Protein AF-A0A1M4VCB0-F1 (afdb_monomer)

Radius of gyration: 21.53 Å; Cα contacts (8 Å, |Δi|>4): 19; chains: 1; bounding box: 53×28×58 Å

Foldseek 3Di:
DDDPPPPPPVPVVVVVVVLVVVLVVLVVVLVVLVVCVVPPDPDDDDPPSCVVNVVSVVVSVVSVVVVVVVVVVVVVCVVVVHPDPVVCVVCVVVDDPVVNVVVVVVVVVVVVVVVVVVVVVVD

Solvent-accessible surface area (backbone atoms only — not comparable to full-atom values): 7350 Å² total; per-residue (Å²): 142,79,86,79,79,80,84,75,69,68,64,66,55,48,55,54,48,52,53,52,47,52,50,50,51,53,59,55,44,48,63,52,52,51,52,50,58,67,70,70,52,99,76,76,77,93,67,68,73,60,55,64,52,53,53,53,51,51,52,52,50,49,52,49,52,52,51,49,52,51,50,50,50,53,53,54,40,54,73,72,68,52,74,59,66,70,59,46,64,75,44,46,87,77,48,56,71,69,60,49,50,52,50,53,49,52,53,48,53,53,52,52,50,50,53,50,52,55,51,60,75,74,107

pLDDT: mean 71.66, std 11.29, range [37.41, 88.81]

Structure (mmCIF, N/CA/C/O backbone):
data_AF-A0A1M4VCB0-F1
#
_entry.id   AF-A0A1M4VCB0-F1
#
loop_
_atom_site.group_PDB
_atom_site.id
_atom_site.type_symbol
_atom_site.label_atom_id
_atom_site.label_alt_id
_atom_site.label_comp_id
_atom_site.label_asym_id
_atom_site.label_entity_id
_atom_site.label_seq_id
_atom_site.pdbx_PDB_ins_code
_atom_site.Cartn_x
_atom_site.Cartn_y
_atom_site.Cartn_z
_atom_site.occupancy
_atom_site.B_iso_or_equiv
_atom_site.auth_seq_id
_atom_site.auth_comp_id
_atom_site.auth_asym_id
_atom_site.auth_atom_id
_atom_site.pdbx_PDB_model_num
ATOM 1 N N . MET A 1 1 ? -37.864 -12.296 20.650 1.00 45.28 1 MET A N 1
ATOM 2 C CA . MET A 1 1 ? -36.505 -12.860 20.496 1.00 45.28 1 MET A CA 1
ATOM 3 C C . MET A 1 1 ? -36.453 -13.685 19.217 1.00 45.28 1 MET A C 1
ATOM 5 O O . MET A 1 1 ? -37.033 -14.759 19.178 1.00 45.28 1 MET A O 1
ATOM 9 N N . LYS A 1 2 ? -35.822 -13.176 18.154 1.00 37.41 2 LYS A N 1
ATOM 10 C CA . LYS A 1 2 ? -35.467 -13.975 16.973 1.00 37.41 2 LYS A CA 1
ATOM 11 C C . LYS A 1 2 ? -34.132 -13.443 16.460 1.00 37.41 2 LYS A C 1
ATOM 13 O O . LYS A 1 2 ? -34.079 -12.364 15.882 1.00 37.41 2 LYS A O 1
ATOM 18 N N . ASN A 1 3 ? -33.060 -14.159 16.796 1.00 42.34 3 ASN A N 1
ATOM 19 C CA . ASN A 1 3 ? -31.699 -13.858 16.368 1.00 42.34 3 ASN A CA 1
ATOM 20 C C . ASN A 1 3 ? -31.628 -13.952 14.845 1.00 42.34 3 ASN A C 1
ATOM 22 O O . ASN A 1 3 ? -31.749 -15.036 14.276 1.00 42.34 3 ASN A O 1
ATOM 26 N N . ILE A 1 4 ? -31.433 -12.811 14.191 1.00 48.50 4 ILE A N 1
ATOM 27 C CA . ILE A 1 4 ? -31.054 -12.761 12.785 1.00 48.50 4 ILE A CA 1
ATOM 28 C C . ILE A 1 4 ? -29.557 -13.065 12.767 1.00 48.50 4 ILE A C 1
ATOM 30 O O . ILE A 1 4 ? -28.727 -12.198 13.028 1.00 48.50 4 ILE A O 1
ATOM 34 N N . GLY A 1 5 ? -29.225 -14.339 12.554 1.00 46.94 5 GLY A N 1
ATOM 35 C CA . GLY A 1 5 ? -27.858 -14.802 12.364 1.00 46.94 5 GLY A CA 1
ATOM 36 C C . GLY A 1 5 ? -27.270 -14.175 11.105 1.00 46.94 5 GLY A C 1
ATOM 37 O O . GLY A 1 5 ? -27.408 -14.712 10.009 1.00 46.94 5 GLY A O 1
ATOM 38 N N . MET A 1 6 ? -26.626 -13.021 11.265 1.00 40.91 6 MET A N 1
ATOM 39 C CA . MET A 1 6 ? -25.827 -12.371 10.231 1.00 40.91 6 MET A CA 1
ATOM 40 C C . MET A 1 6 ? -24.567 -13.204 9.984 1.00 40.91 6 MET A C 1
ATOM 42 O O . MET A 1 6 ? -23.501 -12.958 10.542 1.00 40.91 6 MET A O 1
ATOM 46 N N . LYS A 1 7 ? -24.695 -14.220 9.130 1.00 47.31 7 LYS A N 1
ATOM 47 C CA . LYS A 1 7 ? -23.568 -14.958 8.564 1.00 47.31 7 LYS A CA 1
ATOM 48 C C . LYS A 1 7 ? -22.914 -14.074 7.489 1.00 47.31 7 LYS A C 1
ATOM 50 O O . LYS A 1 7 ? -23.220 -14.205 6.309 1.00 47.31 7 LYS A O 1
ATOM 55 N N . LYS A 1 8 ? -22.047 -13.137 7.885 1.00 49.72 8 LYS A N 1
ATOM 56 C CA . LYS A 1 8 ? -21.223 -12.341 6.954 1.00 49.72 8 LYS A CA 1
ATOM 57 C C . LYS A 1 8 ? -19.724 -12.467 7.264 1.00 49.72 8 LYS A C 1
ATOM 59 O O . LYS A 1 8 ? -19.154 -11.576 7.872 1.00 49.72 8 LYS A O 1
ATOM 64 N N . PRO A 1 9 ? -19.081 -13.562 6.824 1.00 50.34 9 PRO A N 1
ATOM 65 C CA . PRO A 1 9 ? -17.643 -13.550 6.539 1.00 50.34 9 PRO A CA 1
ATOM 66 C C . PRO A 1 9 ? -17.323 -13.751 5.043 1.00 50.34 9 PRO A C 1
ATOM 68 O O . PRO A 1 9 ? -16.161 -13.743 4.649 1.00 50.34 9 PRO A O 1
ATOM 71 N N . HIS A 1 10 ? -18.339 -13.941 4.190 1.00 49.75 10 HIS A N 1
ATOM 72 C CA . HIS A 1 10 ? -18.133 -14.346 2.793 1.00 49.75 10 HIS A CA 1
ATOM 73 C C . HIS A 1 10 ? -17.791 -13.194 1.834 1.00 49.75 10 HIS A C 1
ATOM 75 O O . HIS A 1 10 ? -17.308 -13.439 0.735 1.00 49.75 10 HIS A O 1
ATOM 81 N N . ILE A 1 11 ? -18.066 -11.948 2.235 1.00 53.34 11 ILE A N 1
ATOM 82 C CA . ILE A 1 11 ? -17.895 -10.771 1.373 1.00 53.34 11 ILE A CA 1
ATOM 83 C C . ILE A 1 11 ? -16.442 -10.273 1.444 1.00 53.34 11 ILE A C 1
ATOM 85 O O . ILE A 1 11 ? -15.814 -10.058 0.415 1.00 53.34 11 ILE A O 1
ATOM 89 N N . MET A 1 12 ? -15.868 -10.203 2.651 1.00 52.81 12 MET A N 1
ATOM 90 C CA . MET A 1 12 ? -14.467 -9.815 2.866 1.00 52.81 12 MET A CA 1
ATOM 91 C C . MET A 1 12 ? -13.485 -10.766 2.157 1.00 52.81 12 MET A C 1
ATOM 93 O O . MET A 1 12 ? -12.525 -10.329 1.532 1.00 52.81 12 MET A O 1
ATOM 97 N N . THR A 1 13 ? -13.756 -12.074 2.195 1.00 59.19 13 THR A N 1
ATOM 98 C CA . THR A 1 13 ? -12.917 -13.096 1.546 1.00 59.19 13 THR A CA 1
ATOM 99 C C . THR A 1 13 ? -12.951 -13.020 0.020 1.00 59.19 13 THR A C 1
ATOM 101 O O . THR A 1 13 ? -11.936 -13.301 -0.611 1.00 59.19 13 THR A O 1
ATOM 104 N N . ALA A 1 14 ? -14.072 -12.600 -0.574 1.00 65.00 14 ALA A N 1
ATOM 105 C CA . ALA A 1 14 ? -14.181 -12.403 -2.018 1.00 65.00 14 ALA A CA 1
ATOM 106 C C . ALA A 1 14 ? -13.329 -11.216 -2.497 1.00 65.00 14 ALA A C 1
ATOM 108 O O . ALA A 1 14 ? -12.569 -11.367 -3.447 1.00 65.00 14 ALA A O 1
ATOM 109 N N . TYR A 1 15 ? -13.364 -10.080 -1.791 1.00 67.38 15 TYR A N 1
ATOM 110 C CA . TYR A 1 15 ? -12.542 -8.915 -2.140 1.00 67.38 15 TYR A CA 1
ATOM 111 C C . TYR A 1 15 ? -11.041 -9.184 -2.005 1.00 67.38 15 TYR A C 1
ATOM 113 O O . TYR A 1 15 ? -10.261 -8.784 -2.863 1.00 67.38 15 TYR A O 1
ATOM 121 N N . VAL A 1 16 ? -10.621 -9.908 -0.964 1.00 69.94 16 VAL A N 1
ATOM 122 C CA . VAL A 1 16 ? -9.214 -10.318 -0.811 1.00 69.94 16 VAL A CA 1
ATOM 123 C C . VAL A 1 16 ? -8.781 -11.238 -1.959 1.00 69.94 16 VAL A C 1
ATOM 125 O O . VAL A 1 16 ? -7.661 -11.114 -2.455 1.00 69.94 16 VAL A O 1
ATOM 128 N N . LEU A 1 17 ? -9.671 -12.121 -2.422 1.00 74.88 17 LEU A N 1
ATOM 129 C CA . LEU A 1 17 ? -9.444 -12.966 -3.597 1.00 74.88 17 LEU A CA 1
ATOM 130 C C . LEU A 1 17 ? -9.321 -12.148 -4.885 1.00 74.88 17 LEU A C 1
ATOM 132 O O . LEU A 1 17 ? -8.406 -12.397 -5.666 1.00 74.88 17 LEU A O 1
ATOM 136 N N . GLU A 1 18 ? -10.199 -11.168 -5.096 1.00 78.69 18 GLU A N 1
ATOM 137 C CA . GLU A 1 18 ? -10.144 -10.271 -6.254 1.00 78.69 18 GLU A CA 1
ATOM 138 C C . GLU A 1 18 ? -8.850 -9.453 -6.267 1.00 78.69 18 GLU A C 1
ATOM 140 O O . GLU A 1 18 ? -8.177 -9.395 -7.294 1.00 78.69 18 GLU A O 1
ATOM 145 N N . ILE A 1 19 ? -8.447 -8.893 -5.122 1.00 77.12 19 ILE A N 1
ATOM 146 C CA . ILE A 1 19 ? -7.188 -8.145 -4.980 1.00 77.12 19 ILE A CA 1
ATOM 147 C C . ILE A 1 19 ? -5.985 -9.063 -5.229 1.00 77.12 19 ILE A C 1
ATOM 149 O O . ILE A 1 19 ? -5.059 -8.683 -5.947 1.00 77.12 19 ILE A O 1
ATOM 153 N N . GLY A 1 20 ? -6.001 -10.281 -4.680 1.00 80.69 20 GLY A N 1
ATOM 154 C CA . GLY A 1 20 ? -4.952 -11.276 -4.905 1.00 80.69 20 GLY A CA 1
ATOM 155 C C . GLY A 1 20 ? -4.842 -11.692 -6.372 1.00 80.69 20 GLY A C 1
ATOM 156 O O . GLY A 1 20 ? -3.736 -11.805 -6.899 1.00 80.69 20 GLY A O 1
ATOM 157 N N . LEU A 1 21 ? -5.977 -11.857 -7.054 1.00 84.00 21 LEU A N 1
ATOM 158 C CA . LEU A 1 21 ? -6.033 -12.166 -8.481 1.00 84.00 21 LEU A CA 1
ATOM 159 C C . LEU A 1 21 ? -5.521 -10.994 -9.324 1.00 84.00 21 LEU A C 1
ATOM 161 O O . LEU A 1 21 ? -4.745 -11.207 -10.252 1.00 84.00 21 LEU A O 1
ATOM 165 N N . LEU A 1 22 ? -5.891 -9.762 -8.977 1.00 80.56 22 LEU A N 1
ATOM 166 C CA . LEU A 1 22 ? -5.435 -8.549 -9.658 1.00 80.56 22 LEU A CA 1
ATOM 167 C C . LEU A 1 22 ? -3.912 -8.381 -9.517 1.00 80.56 22 LEU A C 1
ATOM 169 O O . LEU A 1 22 ? -3.222 -8.127 -10.505 1.00 80.56 22 LEU A O 1
ATOM 173 N N . LEU A 1 23 ? -3.372 -8.635 -8.322 1.00 80.88 23 LEU A N 1
ATOM 174 C CA . LEU A 1 23 ? -1.932 -8.628 -8.058 1.00 80.88 23 LEU A CA 1
ATOM 175 C C . LEU A 1 23 ? -1.201 -9.731 -8.835 1.00 80.88 23 LEU A C 1
ATOM 177 O O . LEU A 1 23 ? -0.154 -9.465 -9.423 1.00 80.88 23 LEU A O 1
ATOM 181 N N . LEU A 1 24 ? -1.766 -10.942 -8.896 1.00 83.00 24 LEU A N 1
ATOM 182 C CA . LEU A 1 24 ? -1.227 -12.051 -9.689 1.00 83.00 24 LEU A CA 1
ATOM 183 C C . LEU A 1 24 ? -1.186 -11.703 -11.185 1.00 83.00 24 LEU A C 1
ATOM 185 O O . LEU A 1 24 ? -0.167 -11.924 -11.839 1.00 83.00 24 LEU A O 1
ATOM 189 N N . VAL A 1 25 ? -2.271 -11.136 -11.721 1.00 84.31 25 VAL A N 1
ATOM 190 C CA . VAL A 1 25 ? -2.366 -10.711 -13.126 1.00 84.31 25 VAL A CA 1
ATOM 191 C C . VAL A 1 25 ? -1.336 -9.629 -13.435 1.00 84.31 25 VAL A C 1
ATOM 193 O O . VAL A 1 25 ? -0.635 -9.733 -14.439 1.00 84.31 25 VAL A O 1
ATOM 196 N N . 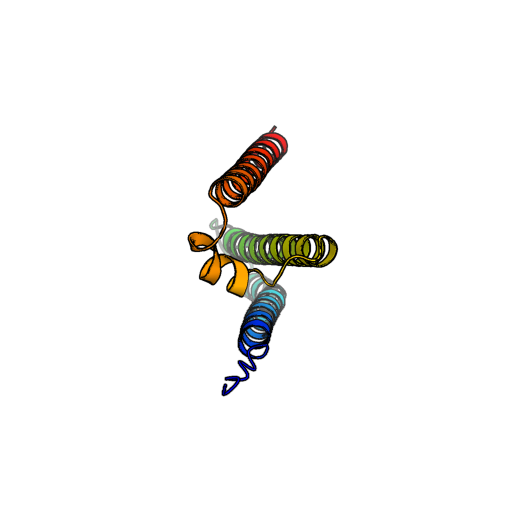MET A 1 26 ? -1.179 -8.628 -12.567 1.00 77.75 26 MET A N 1
ATOM 197 C CA . MET A 1 26 ? -0.153 -7.594 -12.736 1.00 77.75 26 MET A CA 1
ATOM 198 C C . MET A 1 26 ? 1.275 -8.141 -12.632 1.00 77.75 26 MET A C 1
ATOM 200 O O . MET A 1 26 ? 2.135 -7.735 -13.413 1.00 77.75 26 MET A O 1
ATOM 204 N N . LEU A 1 27 ? 1.527 -9.093 -11.729 1.00 79.94 27 LEU A N 1
ATOM 205 C CA . LEU A 1 27 ? 2.824 -9.764 -11.610 1.00 79.94 27 LEU A CA 1
ATOM 206 C C . LEU A 1 27 ? 3.149 -10.598 -12.859 1.00 79.94 27 LEU A C 1
ATOM 208 O O . LEU A 1 27 ? 4.295 -10.626 -13.293 1.00 79.94 27 LEU A O 1
ATOM 212 N N . LEU A 1 28 ? 2.147 -11.246 -13.460 1.00 82.81 28 LEU A N 1
ATOM 213 C CA . LEU A 1 28 ? 2.273 -11.965 -14.734 1.00 82.81 28 LEU A CA 1
ATOM 214 C C . LEU A 1 28 ? 2.453 -11.013 -15.923 1.00 82.81 28 LEU A C 1
ATOM 216 O O . LEU A 1 28 ? 3.184 -11.335 -16.860 1.00 82.81 28 LEU A O 1
ATOM 220 N N . LEU A 1 29 ? 1.833 -9.831 -15.881 1.00 80.25 29 LEU A N 1
ATOM 221 C CA . LEU A 1 29 ? 2.012 -8.794 -16.897 1.00 80.25 29 LEU A CA 1
ATOM 222 C C . LEU A 1 29 ? 3.448 -8.259 -16.938 1.00 80.25 29 LEU A C 1
ATOM 224 O O . LEU A 1 29 ? 3.889 -7.816 -17.993 1.00 80.25 29 LEU A O 1
ATOM 228 N N . TRP A 1 30 ? 4.184 -8.315 -15.826 1.00 73.81 30 TRP A N 1
ATOM 229 C CA . TRP A 1 30 ? 5.565 -7.839 -15.741 1.00 73.81 30 TRP A CA 1
ATOM 230 C C . TRP A 1 30 ? 6.531 -8.526 -16.729 1.00 73.81 30 TRP A C 1
ATOM 232 O O . TRP A 1 30 ? 7.098 -7.834 -17.581 1.00 73.81 30 TRP A O 1
ATOM 242 N N . PRO A 1 31 ? 6.728 -9.862 -16.693 1.00 74.50 31 PRO A N 1
ATOM 243 C CA . PRO A 1 31 ? 7.600 -10.550 -17.644 1.00 74.50 31 PRO A CA 1
ATOM 244 C C . PRO A 1 31 ? 7.059 -10.493 -19.079 1.00 74.50 31 PRO A C 1
ATOM 246 O O . PRO A 1 31 ? 7.844 -10.425 -20.024 1.00 74.50 31 PRO A O 1
ATOM 249 N N . LEU A 1 32 ? 5.732 -10.463 -19.255 1.00 75.88 32 LEU A N 1
ATOM 250 C CA . LEU A 1 32 ? 5.104 -10.308 -20.569 1.00 75.88 32 LEU A CA 1
ATOM 251 C C . LEU A 1 32 ? 5.432 -8.937 -21.178 1.00 75.88 32 LEU A C 1
ATOM 253 O O . LEU A 1 32 ? 5.890 -8.879 -22.317 1.00 75.88 32 LEU A O 1
ATOM 257 N N . GLY A 1 33 ? 5.306 -7.856 -20.407 1.00 69.12 33 GLY A N 1
ATOM 258 C CA . GLY A 1 33 ? 5.668 -6.501 -20.825 1.00 69.12 33 GLY A CA 1
ATOM 259 C C . GLY A 1 33 ? 7.156 -6.360 -21.148 1.00 69.12 33 GLY A C 1
ATOM 260 O O . GLY A 1 33 ? 7.500 -5.807 -22.188 1.00 69.12 33 GLY A O 1
ATOM 261 N N . GLN A 1 34 ? 8.037 -6.936 -20.320 1.00 70.50 34 GLN A N 1
ATOM 262 C CA . GLN A 1 34 ? 9.483 -7.003 -20.589 1.00 70.50 34 GLN A CA 1
ATOM 263 C C . GLN A 1 34 ? 9.784 -7.715 -21.917 1.00 70.50 34 GLN A C 1
ATOM 265 O O . GLN A 1 34 ? 10.537 -7.199 -22.739 1.00 70.50 34 GLN A O 1
ATOM 270 N N . SER A 1 35 ? 9.161 -8.875 -22.156 1.00 68.56 35 SER A N 1
ATOM 271 C CA . SER A 1 35 ? 9.363 -9.653 -23.387 1.00 68.56 35 SER A CA 1
ATOM 272 C C . SER A 1 35 ? 8.846 -8.939 -24.641 1.00 68.56 35 SER A C 1
ATOM 274 O O . SER A 1 35 ? 9.491 -8.997 -25.688 1.00 68.56 35 SER A O 1
ATOM 276 N N . TRP A 1 36 ? 7.725 -8.219 -24.530 1.00 67.25 36 TRP A N 1
ATOM 277 C CA . TRP A 1 36 ? 7.166 -7.412 -25.614 1.00 67.25 36 TRP A CA 1
ATOM 278 C C . TRP A 1 36 ? 8.058 -6.222 -25.950 1.00 67.25 36 TRP A C 1
ATOM 280 O O . TRP A 1 36 ? 8.323 -5.980 -27.122 1.00 67.25 36 TRP A O 1
ATOM 290 N N . ILE A 1 37 ? 8.574 -5.525 -24.936 1.00 67.81 37 ILE A N 1
ATOM 291 C CA . ILE A 1 37 ? 9.488 -4.392 -25.118 1.00 67.81 37 ILE A CA 1
ATOM 292 C C . ILE A 1 37 ? 1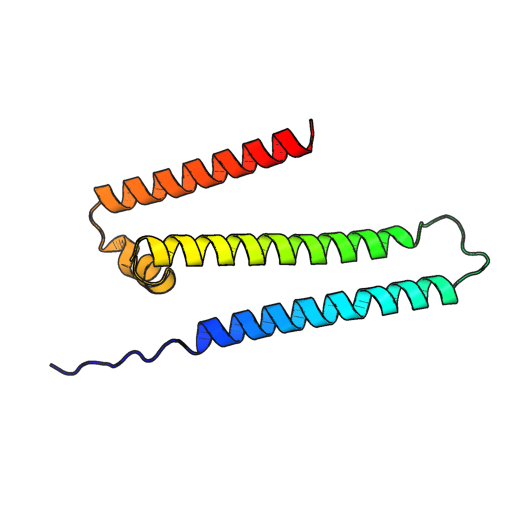0.810 -4.848 -25.749 1.00 67.81 37 ILE A C 1
ATOM 294 O O . ILE A 1 37 ? 11.284 -4.200 -26.678 1.00 67.81 37 ILE A O 1
ATOM 298 N N . LEU A 1 38 ? 11.368 -5.987 -25.316 1.00 65.94 38 LEU A N 1
ATOM 299 C CA . LEU A 1 38 ? 12.579 -6.558 -25.922 1.00 65.94 38 LEU A CA 1
ATOM 300 C C . LEU A 1 38 ? 12.374 -7.015 -27.373 1.00 65.94 38 LEU A C 1
ATOM 302 O O . LEU A 1 38 ? 13.315 -6.980 -28.161 1.00 65.94 38 LEU A O 1
ATOM 306 N N . SER A 1 39 ? 11.170 -7.477 -27.716 1.00 66.62 39 SER A N 1
ATOM 307 C CA . SER A 1 39 ? 10.859 -7.980 -29.062 1.00 66.62 39 SER A CA 1
ATOM 308 C C . SER A 1 39 ? 10.471 -6.868 -30.038 1.00 66.62 39 SER A C 1
ATOM 310 O O . SER A 1 39 ? 10.506 -7.089 -31.246 1.00 66.62 39 SER A O 1
ATOM 312 N N . ALA A 1 40 ? 10.071 -5.699 -29.527 1.00 62.69 40 ALA A N 1
ATOM 313 C CA . ALA A 1 40 ? 9.504 -4.630 -30.334 1.00 62.69 40 ALA A CA 1
ATOM 314 C C . ALA A 1 40 ? 10.547 -3.774 -31.064 1.00 62.69 40 ALA A C 1
ATOM 316 O O . ALA A 1 40 ? 10.197 -3.265 -32.121 1.00 62.69 40 ALA A O 1
ATOM 317 N N . ASP A 1 41 ? 11.796 -3.623 -30.589 1.00 54.38 41 ASP A N 1
ATOM 318 C CA . ASP A 1 41 ? 12.736 -2.758 -31.317 1.00 54.38 41 ASP A CA 1
ATOM 319 C C . ASP A 1 41 ? 14.239 -2.931 -31.011 1.00 54.38 41 ASP A C 1
ATOM 321 O O . ASP A 1 41 ? 14.698 -2.755 -29.885 1.00 54.38 41 ASP A O 1
ATOM 325 N N . VAL A 1 42 ? 15.027 -3.163 -32.073 1.00 57.81 42 VAL A N 1
ATOM 326 C CA . VAL A 1 42 ? 16.503 -3.025 -32.116 1.00 57.81 42 VAL A CA 1
ATOM 327 C C . VAL A 1 42 ? 16.913 -1.563 -32.414 1.00 57.81 42 VAL A C 1
ATOM 329 O O . VAL A 1 42 ? 18.093 -1.222 -32.343 1.00 57.81 42 VAL A O 1
ATOM 332 N N . THR A 1 43 ? 15.954 -0.670 -32.708 1.00 57.31 43 THR A N 1
ATOM 333 C CA . THR A 1 43 ? 16.229 0.687 -33.229 1.00 57.31 43 THR A CA 1
ATOM 334 C C . THR A 1 43 ? 15.262 1.796 -32.769 1.00 57.31 43 THR A C 1
ATOM 336 O O . THR A 1 43 ? 15.366 2.918 -33.266 1.00 57.31 43 THR A O 1
ATOM 339 N N . ALA A 1 44 ? 14.351 1.556 -31.817 1.00 52.75 44 ALA A N 1
ATOM 340 C CA . ALA A 1 44 ? 13.411 2.587 -31.349 1.00 52.75 44 ALA A CA 1
ATOM 341 C C . ALA A 1 44 ? 14.111 3.746 -30.624 1.00 52.75 44 ALA A C 1
ATOM 343 O O . ALA A 1 44 ? 14.777 3.571 -29.604 1.00 52.75 44 ALA A O 1
ATOM 344 N N . GLY A 1 45 ? 13.901 4.959 -31.133 1.00 50.50 45 GLY A N 1
ATOM 345 C CA . GLY A 1 45 ? 14.376 6.200 -30.537 1.00 50.50 45 GLY A CA 1
ATOM 346 C C . GLY A 1 45 ? 13.535 6.694 -29.350 1.00 50.50 45 GLY A C 1
ATOM 347 O O . GLY A 1 45 ? 12.314 6.780 -29.416 1.00 50.50 45 GLY A O 1
ATOM 348 N N . TYR A 1 46 ? 14.250 7.108 -28.303 1.00 48.56 46 TYR A N 1
ATOM 349 C CA . TYR A 1 46 ? 14.027 8.268 -27.419 1.00 48.56 46 TYR A CA 1
ATOM 350 C C . TYR A 1 46 ? 12.727 8.433 -26.601 1.00 48.56 46 TYR A C 1
ATOM 352 O O . TYR A 1 46 ? 12.606 9.422 -25.879 1.00 48.56 46 TYR A O 1
ATOM 360 N N . ILE A 1 47 ? 11.783 7.493 -26.604 1.00 51.00 47 ILE A N 1
ATOM 361 C CA . ILE A 1 47 ? 10.813 7.385 -25.499 1.00 51.00 47 ILE A CA 1
ATOM 362 C C . ILE A 1 47 ? 11.140 6.103 -24.766 1.00 51.00 47 ILE A C 1
ATOM 364 O O . ILE A 1 47 ? 10.812 5.023 -25.239 1.00 51.00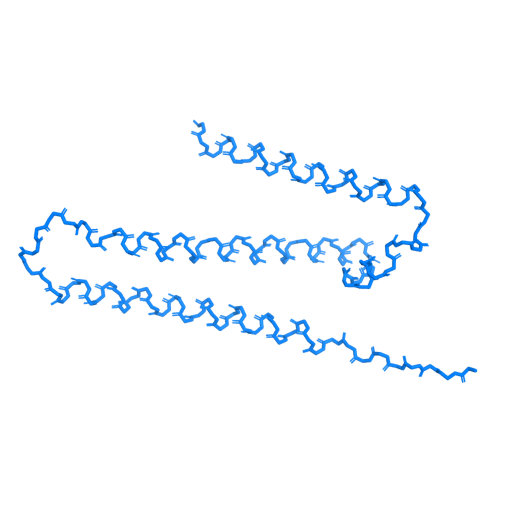 47 ILE A O 1
ATOM 368 N N . ASP A 1 48 ? 11.841 6.262 -23.646 1.00 60.91 48 ASP A N 1
ATOM 369 C CA . ASP A 1 48 ? 12.352 5.195 -22.796 1.00 60.91 48 ASP A CA 1
ATOM 370 C C . ASP A 1 48 ? 11.225 4.186 -22.483 1.00 60.91 48 ASP A C 1
ATOM 372 O O . ASP A 1 48 ? 10.335 4.479 -21.673 1.00 60.91 48 ASP A O 1
ATOM 376 N N . PRO A 1 49 ? 11.187 3.010 -23.143 1.00 62.12 49 PRO A N 1
ATOM 377 C CA . PRO A 1 49 ? 10.108 2.041 -22.951 1.00 62.12 49 PRO A CA 1
ATOM 378 C C . PRO A 1 49 ? 10.088 1.493 -21.512 1.00 62.12 49 P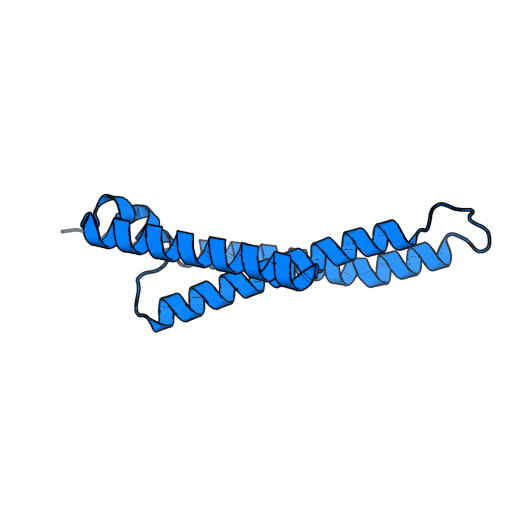RO A C 1
ATOM 380 O O . PRO A 1 49 ? 9.097 0.902 -21.078 1.00 62.12 49 PRO A O 1
ATOM 383 N N . GLY A 1 50 ? 11.139 1.775 -20.730 1.00 66.69 50 GLY A N 1
ATOM 384 C CA . GLY A 1 50 ? 11.192 1.573 -19.290 1.00 66.69 50 GLY A CA 1
ATOM 385 C C . GLY A 1 50 ? 10.153 2.373 -18.498 1.00 66.69 50 GLY A C 1
ATOM 386 O O . GLY A 1 50 ? 9.767 1.923 -17.425 1.00 66.69 50 GLY A O 1
ATOM 387 N N . ILE A 1 51 ? 9.625 3.497 -19.000 1.00 74.38 51 ILE A N 1
ATOM 388 C CA . ILE A 1 51 ? 8.631 4.307 -18.263 1.00 74.38 51 ILE A CA 1
ATOM 389 C C . ILE A 1 51 ? 7.346 3.506 -18.011 1.00 74.38 51 ILE A C 1
ATOM 391 O O . ILE A 1 51 ? 6.821 3.520 -16.898 1.00 74.38 51 ILE A O 1
ATOM 395 N N . TRP A 1 52 ? 6.864 2.751 -19.003 1.00 71.62 52 TRP A N 1
ATOM 396 C CA . TRP A 1 52 ? 5.673 1.906 -18.851 1.00 71.62 52 TRP A CA 1
ATOM 397 C C . TRP A 1 52 ? 5.881 0.783 -17.836 1.00 71.62 52 TRP A C 1
ATOM 399 O O . TRP A 1 52 ? 4.987 0.482 -17.044 1.00 71.62 52 TRP A O 1
ATOM 409 N N . LEU A 1 53 ? 7.084 0.208 -17.812 1.00 74.38 53 LEU A N 1
ATOM 410 C CA . LEU A 1 53 ? 7.482 -0.758 -16.795 1.00 74.38 53 LEU A CA 1
ATOM 411 C C . LEU A 1 53 ? 7.556 -0.094 -15.416 1.00 74.38 53 LEU A C 1
ATOM 413 O O . LEU A 1 53 ? 7.006 -0.623 -14.464 1.00 74.38 53 LEU A O 1
ATOM 417 N N . LEU A 1 54 ? 8.145 1.092 -15.281 1.00 78.25 54 LEU A N 1
ATOM 418 C CA . LEU A 1 54 ? 8.217 1.798 -13.997 1.00 78.25 54 LEU A CA 1
ATOM 419 C C . LEU A 1 54 ? 6.829 2.143 -13.438 1.00 78.25 54 LEU A C 1
ATOM 421 O O . LEU A 1 54 ? 6.612 2.014 -12.233 1.00 78.25 54 LEU A O 1
ATOM 425 N N . VAL A 1 55 ? 5.874 2.515 -14.295 1.00 79.50 55 VAL A N 1
ATOM 426 C CA . VAL A 1 55 ? 4.471 2.732 -13.899 1.00 79.50 55 VAL A CA 1
ATOM 427 C C . VAL A 1 55 ? 3.808 1.425 -13.459 1.00 79.50 55 VAL A C 1
ATOM 429 O O . VAL A 1 55 ? 3.126 1.394 -12.437 1.00 79.50 55 VAL A O 1
ATOM 432 N N . LEU A 1 56 ? 4.027 0.323 -14.181 1.00 78.38 56 LEU A N 1
ATOM 433 C CA . LEU A 1 56 ? 3.516 -0.987 -13.771 1.00 78.38 56 LEU A CA 1
ATOM 434 C C . LEU A 1 56 ? 4.112 -1.415 -12.417 1.00 78.38 56 LEU A C 1
ATOM 436 O O . LEU A 1 56 ? 3.391 -1.898 -11.544 1.00 78.38 56 LEU A O 1
ATOM 440 N N . LEU A 1 57 ? 5.414 -1.188 -12.218 1.00 77.69 57 LEU A N 1
ATOM 441 C CA . LEU A 1 57 ? 6.126 -1.516 -10.985 1.00 77.69 57 LEU A CA 1
ATOM 442 C C . LEU A 1 57 ? 5.628 -0.688 -9.801 1.00 77.69 57 LEU A C 1
ATOM 444 O O . LEU A 1 57 ? 5.449 -1.234 -8.715 1.00 77.69 57 LEU A O 1
ATOM 448 N N . SER A 1 58 ? 5.393 0.612 -10.003 1.00 77.50 58 SER A N 1
ATOM 449 C CA . SER A 1 58 ? 4.873 1.495 -8.956 1.00 77.50 58 SER A CA 1
ATOM 450 C C . SER A 1 58 ? 3.453 1.109 -8.546 1.00 77.50 58 SER A C 1
ATOM 452 O O . SER A 1 58 ? 3.108 1.180 -7.369 1.00 77.50 58 SER A O 1
ATOM 454 N N . LEU A 1 59 ? 2.641 0.622 -9.486 1.00 78.31 59 LEU A N 1
ATOM 455 C CA . LEU A 1 59 ? 1.287 0.156 -9.203 1.00 78.31 59 LEU A CA 1
ATOM 456 C C . LEU A 1 59 ? 1.300 -1.175 -8.431 1.00 78.31 59 LEU A C 1
ATOM 458 O O . LEU A 1 59 ? 0.544 -1.337 -7.473 1.00 78.31 59 LEU A O 1
ATOM 462 N N . ILE A 1 60 ? 2.206 -2.098 -8.782 1.00 76.81 60 ILE A N 1
ATOM 463 C CA . ILE A 1 60 ? 2.430 -3.350 -8.035 1.00 76.81 60 ILE A CA 1
ATOM 464 C C . ILE A 1 60 ? 2.923 -3.056 -6.614 1.00 76.81 60 ILE A C 1
ATOM 466 O O . ILE A 1 60 ? 2.393 -3.613 -5.651 1.00 76.81 60 ILE A O 1
ATOM 470 N N . SER A 1 61 ? 3.924 -2.184 -6.466 1.00 78.38 61 SER A N 1
ATOM 471 C CA . SER A 1 61 ? 4.484 -1.848 -5.155 1.00 78.38 61 SER A CA 1
ATOM 472 C C . SER A 1 61 ? 3.469 -1.112 -4.283 1.00 78.38 61 SER A C 1
ATOM 474 O O . SER A 1 61 ? 3.347 -1.432 -3.101 1.00 78.38 61 SER A O 1
ATOM 476 N N . PHE A 1 62 ? 2.669 -0.213 -4.861 1.00 80.44 62 PHE A N 1
ATOM 477 C CA . PHE A 1 62 ? 1.565 0.440 -4.165 1.00 80.44 62 PHE A CA 1
ATOM 478 C C . PHE A 1 62 ? 0.531 -0.571 -3.657 1.00 80.44 62 PHE A C 1
ATOM 480 O O . PHE A 1 62 ? 0.176 -0.530 -2.478 1.00 80.44 62 PHE A O 1
ATOM 487 N N . LEU A 1 63 ? 0.089 -1.515 -4.499 1.00 78.06 63 LEU A N 1
ATOM 488 C CA . LEU A 1 63 ? -0.856 -2.559 -4.083 1.00 78.06 63 LEU A CA 1
ATOM 489 C C . LEU A 1 63 ? -0.284 -3.448 -2.973 1.00 78.06 63 LEU A C 1
ATOM 491 O O . LEU A 1 63 ? -0.997 -3.770 -2.024 1.00 78.06 63 LEU A O 1
ATOM 495 N N . LEU A 1 64 ? 0.996 -3.822 -3.067 1.00 75.50 64 LEU A N 1
ATOM 496 C CA . LEU A 1 64 ? 1.672 -4.605 -2.031 1.00 75.50 64 LEU A CA 1
ATOM 497 C C . LEU A 1 64 ? 1.725 -3.850 -0.703 1.00 75.50 64 LEU A C 1
ATOM 499 O O . LEU A 1 64 ? 1.360 -4.411 0.326 1.00 75.50 64 LEU A O 1
ATOM 503 N N . VAL A 1 65 ? 2.135 -2.581 -0.715 1.00 79.38 65 VAL A N 1
ATOM 504 C CA . VAL A 1 65 ? 2.220 -1.755 0.499 1.00 79.38 65 VAL A CA 1
ATOM 505 C C . VAL A 1 65 ? 0.832 -1.515 1.099 1.00 79.38 65 VAL A C 1
ATOM 507 O O . VAL A 1 65 ? 0.671 -1.609 2.316 1.00 79.38 65 VAL A O 1
ATOM 510 N N . ALA A 1 66 ? -0.183 -1.262 0.271 1.00 80.00 66 ALA A N 1
ATOM 511 C CA . ALA A 1 66 ? -1.565 -1.103 0.718 1.00 80.00 66 ALA A CA 1
ATOM 512 C C . ALA A 1 66 ? -2.136 -2.402 1.313 1.00 80.00 66 ALA A C 1
ATOM 514 O O . ALA A 1 66 ? -2.754 -2.380 2.376 1.00 80.00 66 ALA A O 1
ATOM 515 N N . GLY A 1 67 ? -1.888 -3.548 0.674 1.00 77.50 67 GLY A N 1
ATOM 516 C CA . GLY A 1 67 ? -2.298 -4.850 1.198 1.00 77.50 67 GLY A CA 1
ATOM 517 C C . GLY A 1 67 ? -1.596 -5.189 2.513 1.00 77.50 67 GLY A C 1
ATOM 518 O O . GLY A 1 67 ? -2.230 -5.655 3.458 1.00 77.50 67 GLY A O 1
ATOM 519 N N . LEU A 1 68 ? -0.297 -4.903 2.608 1.00 75.19 68 LEU A N 1
ATOM 520 C CA . LEU A 1 68 ? 0.510 -5.185 3.793 1.00 75.19 68 LEU A CA 1
ATOM 521 C C . LEU A 1 68 ? 0.134 -4.271 4.966 1.00 75.19 68 LEU A C 1
ATOM 523 O O . LEU A 1 68 ? 0.065 -4.746 6.098 1.00 75.19 68 LEU A O 1
ATOM 527 N N . SER A 1 69 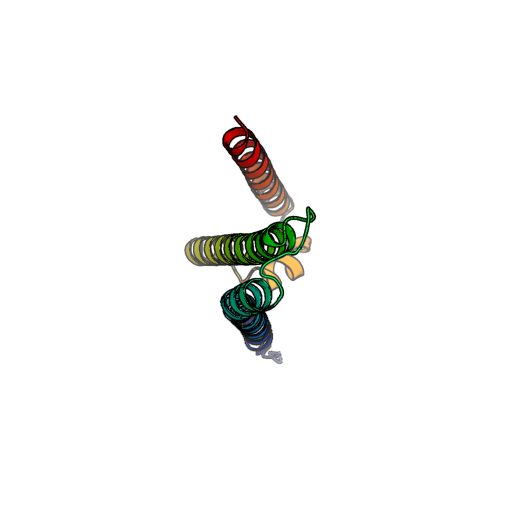? -0.181 -2.996 4.710 1.00 80.69 69 SER A N 1
ATOM 528 C CA . SER A 1 69 ? -0.672 -2.077 5.743 1.00 80.69 69 SER A CA 1
ATOM 529 C C . SER A 1 69 ? -2.057 -2.477 6.254 1.00 80.69 69 SER A C 1
ATOM 531 O O . SER A 1 69 ? -2.272 -2.485 7.467 1.00 80.69 69 SER A O 1
ATOM 533 N N . PHE A 1 70 ? -2.962 -2.898 5.364 1.00 76.56 70 PHE A N 1
ATOM 534 C CA . PHE A 1 70 ? -4.279 -3.399 5.753 1.00 76.56 70 PHE A CA 1
ATOM 535 C C . PHE A 1 70 ? -4.180 -4.700 6.561 1.00 76.56 70 PHE A C 1
ATOM 537 O O . PHE A 1 70 ? -4.812 -4.832 7.607 1.00 76.56 70 PHE A O 1
ATOM 544 N N . TRP A 1 71 ? -3.325 -5.631 6.134 1.00 73.62 71 TRP A N 1
ATOM 545 C CA . TRP A 1 71 ? -3.076 -6.878 6.859 1.00 73.62 71 TRP A CA 1
ATOM 546 C C . TRP A 1 71 ? -2.480 -6.634 8.250 1.00 73.62 71 TRP A C 1
ATOM 548 O O . TRP A 1 71 ? -2.893 -7.255 9.233 1.00 73.62 71 TRP A O 1
ATOM 558 N N . LEU A 1 72 ? -1.524 -5.708 8.354 1.00 77.19 72 LEU A N 1
ATOM 559 C CA . LEU A 1 72 ? -0.917 -5.342 9.630 1.00 77.19 72 LEU A CA 1
ATOM 560 C C . LEU A 1 72 ? -1.946 -4.690 10.561 1.00 77.19 72 LEU A C 1
ATOM 562 O O . LEU A 1 72 ? -1.993 -5.027 11.745 1.00 77.19 72 LEU A O 1
ATOM 566 N N . LEU A 1 73 ? -2.796 -3.812 10.018 1.00 79.44 73 LEU A N 1
ATOM 567 C CA . LEU A 1 73 ? -3.896 -3.196 10.751 1.00 79.44 73 LEU A CA 1
ATOM 568 C C . LEU A 1 73 ? -4.848 -4.262 11.295 1.00 79.44 73 LEU A C 1
ATOM 570 O O . LEU A 1 73 ? -5.084 -4.274 12.498 1.00 79.44 73 LEU A O 1
ATOM 574 N N . GLU A 1 74 ? -5.337 -5.178 10.454 1.00 75.56 74 GLU A N 1
ATOM 575 C CA . GLU A 1 74 ? -6.256 -6.249 10.863 1.00 75.56 74 GLU A CA 1
ATOM 576 C C . GLU A 1 74 ? -5.641 -7.133 11.954 1.00 75.56 74 GLU A C 1
ATOM 578 O O . GLU A 1 74 ? -6.283 -7.428 12.964 1.00 75.56 74 GLU A O 1
ATOM 583 N N . ARG A 1 75 ? -4.365 -7.502 11.806 1.00 74.62 75 ARG A N 1
ATOM 584 C CA . ARG A 1 75 ? -3.666 -8.339 12.785 1.00 74.62 75 ARG A CA 1
ATOM 585 C C . ARG A 1 75 ? -3.502 -7.648 14.136 1.00 74.62 75 ARG A C 1
ATOM 587 O O . ARG A 1 75 ? -3.727 -8.282 15.168 1.00 74.62 75 ARG A O 1
ATOM 594 N N . LEU A 1 76 ? -3.119 -6.372 14.143 1.00 78.44 76 LEU A N 1
ATOM 595 C CA . LEU A 1 76 ? -3.035 -5.584 15.375 1.00 78.44 76 LEU A CA 1
ATOM 596 C C . LEU A 1 76 ? -4.424 -5.414 16.003 1.00 78.44 76 LEU A C 1
ATOM 598 O O . LEU A 1 76 ? -4.566 -5.555 17.216 1.00 78.44 76 LEU A O 1
ATOM 602 N N . TRP A 1 77 ? -5.452 -5.210 15.177 1.00 72.88 77 TRP A N 1
ATOM 603 C CA . TRP A 1 77 ? -6.844 -5.076 15.606 1.00 72.88 77 TRP A CA 1
ATOM 604 C C . TRP A 1 77 ? -7.363 -6.317 16.331 1.00 72.88 77 TRP A C 1
ATOM 606 O O . TRP A 1 77 ? -7.921 -6.220 17.427 1.00 72.88 77 TRP A O 1
ATOM 616 N N . LEU A 1 78 ? -7.132 -7.489 15.735 1.00 73.75 78 LEU A N 1
ATOM 617 C CA . LEU A 1 78 ? -7.491 -8.781 16.316 1.00 73.75 78 LEU A CA 1
ATOM 618 C C . LEU A 1 78 ? -6.674 -9.070 17.580 1.00 73.75 78 LEU A C 1
ATOM 620 O O . LEU A 1 78 ? -7.220 -9.599 18.545 1.00 73.75 78 LEU A O 1
ATOM 624 N N . GLY A 1 79 ? -5.395 -8.681 17.611 1.00 72.69 79 GLY A N 1
ATOM 625 C CA . GLY A 1 79 ? -4.536 -8.816 18.794 1.00 72.69 79 GLY A CA 1
ATOM 626 C C . GLY A 1 79 ? -5.007 -7.991 19.995 1.00 72.69 79 GLY A C 1
ATOM 627 O O . GLY A 1 79 ? -4.843 -8.416 21.135 1.00 72.69 79 GLY A O 1
ATOM 628 N N . LEU A 1 80 ? -5.648 -6.847 19.751 1.00 76.62 80 LEU A N 1
ATOM 629 C CA . LEU A 1 80 ? -6.285 -6.027 20.786 1.00 76.62 80 LEU A CA 1
ATOM 630 C C . LEU A 1 80 ? -7.667 -6.567 21.218 1.00 76.62 80 LEU A C 1
ATOM 632 O O . LEU A 1 80 ? -8.274 -6.018 22.137 1.00 76.62 80 LEU A O 1
ATOM 636 N N . GLY A 1 81 ? -8.172 -7.630 20.577 1.00 72.62 81 GLY A N 1
ATOM 637 C CA . GLY A 1 81 ? -9.479 -8.225 20.870 1.00 7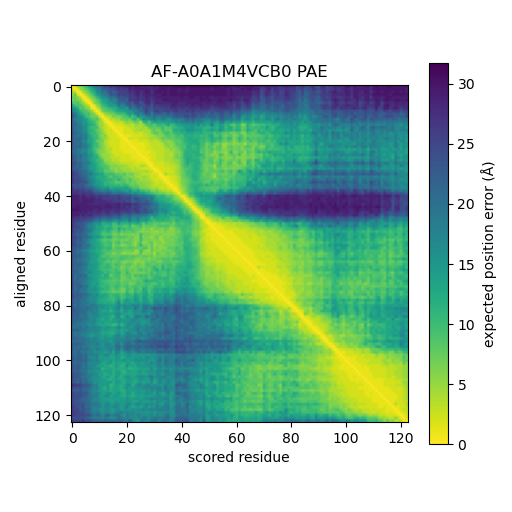2.62 81 GLY A CA 1
ATOM 638 C C . GLY A 1 81 ? -10.668 -7.362 20.437 1.00 72.62 81 GLY A C 1
ATOM 639 O O . GLY A 1 81 ? -11.774 -7.546 20.949 1.00 72.62 81 GLY A O 1
ATOM 640 N N . LEU A 1 82 ? -10.459 -6.401 19.528 1.00 70.62 82 LEU A N 1
ATOM 641 C CA . LEU A 1 82 ? -11.531 -5.531 19.048 1.00 70.62 82 LEU A CA 1
ATOM 642 C C . LEU A 1 82 ? -12.421 -6.248 18.016 1.00 70.62 82 LEU A C 1
ATOM 644 O O . LEU A 1 82 ? -11.947 -7.103 17.264 1.00 70.62 82 LEU A O 1
ATOM 648 N N . PRO A 1 83 ? -13.715 -5.882 17.938 1.00 69.88 83 PRO A N 1
ATOM 649 C CA . PRO A 1 83 ? -14.609 -6.388 16.904 1.00 69.88 83 PRO A CA 1
ATOM 650 C C . PRO A 1 83 ? -14.125 -5.980 15.507 1.00 69.88 83 PRO A C 1
ATOM 652 O O . PRO A 1 83 ? -13.446 -4.964 15.339 1.00 69.88 83 PRO A O 1
ATOM 655 N N . VAL A 1 84 ? -14.518 -6.772 14.503 1.00 70.44 84 VAL A N 1
ATOM 656 C CA . VAL A 1 84 ? -14.203 -6.548 13.082 1.00 70.44 84 VAL A CA 1
ATOM 657 C C . VAL A 1 84 ? -14.480 -5.093 12.688 1.00 70.44 84 VAL A C 1
ATOM 659 O O . VAL A 1 84 ? -15.520 -4.537 13.051 1.00 70.44 84 VAL A O 1
ATOM 662 N N . ILE A 1 85 ? -13.565 -4.498 11.916 1.00 71.38 85 ILE A N 1
ATOM 663 C CA . ILE A 1 85 ? -13.594 -3.078 11.525 1.00 71.38 85 ILE A CA 1
ATOM 664 C C . ILE A 1 85 ? -14.948 -2.685 10.904 1.00 71.38 85 ILE A C 1
ATOM 666 O O . ILE A 1 85 ? -15.494 -1.643 11.253 1.00 71.38 85 ILE A O 1
ATOM 670 N N . GLU A 1 86 ? -15.558 -3.537 10.071 1.00 68.56 86 GLU A N 1
ATOM 671 C CA . GLU A 1 86 ? -16.896 -3.285 9.501 1.00 68.56 86 GLU A CA 1
ATOM 672 C C . GLU A 1 86 ? -17.981 -3.081 10.570 1.00 68.56 86 GLU A C 1
ATOM 674 O O . GLU A 1 86 ? -18.797 -2.163 10.480 1.00 68.56 86 GLU A O 1
ATOM 679 N N . VAL A 1 87 ? -17.985 -3.920 11.608 1.00 67.25 87 VAL A N 1
ATOM 680 C CA . VAL A 1 87 ? -18.952 -3.829 12.712 1.00 67.25 87 VAL A CA 1
ATOM 681 C C . VAL A 1 87 ? -18.681 -2.576 13.541 1.00 67.25 87 VAL A C 1
ATOM 683 O O . VAL A 1 87 ? -19.614 -1.894 13.965 1.00 67.25 87 VAL A O 1
ATOM 686 N N . MET A 1 88 ? -17.405 -2.238 13.721 1.00 71.31 88 MET A N 1
ATOM 687 C CA . MET A 1 88 ? -16.971 -1.054 14.449 1.00 71.31 88 MET A CA 1
ATOM 688 C C . MET A 1 88 ? -17.375 0.250 13.741 1.00 71.31 88 MET A C 1
ATOM 690 O O . MET A 1 88 ? -17.821 1.176 14.413 1.00 71.31 88 MET A O 1
ATOM 694 N N . VAL A 1 89 ? -17.300 0.318 12.407 1.00 71.88 89 VAL A N 1
ATOM 695 C CA . VAL A 1 89 ? -17.758 1.482 11.622 1.00 71.88 89 VAL A CA 1
ATOM 696 C C . VAL A 1 89 ? -19.280 1.632 11.695 1.00 71.88 89 VAL A C 1
ATOM 698 O O . VAL A 1 89 ? -19.784 2.736 11.901 1.00 71.88 89 VAL A O 1
ATOM 701 N N . LEU A 1 90 ? -20.025 0.526 11.600 1.00 72.88 90 LEU A N 1
ATOM 702 C CA . LEU A 1 90 ? -21.491 0.540 11.692 1.00 72.88 90 LEU A CA 1
ATOM 703 C C . LEU A 1 90 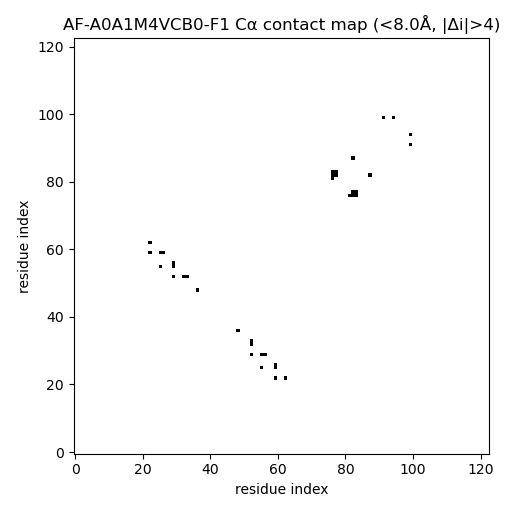? -21.997 0.942 13.086 1.00 72.88 90 LEU A C 1
ATOM 705 O O . LEU A 1 90 ? -23.034 1.595 13.198 1.00 72.88 90 LEU A O 1
ATOM 709 N N . GLN A 1 91 ? -21.265 0.581 14.142 1.00 71.06 91 GLN A N 1
ATOM 710 C CA . GLN A 1 91 ? -21.595 0.918 15.532 1.00 71.06 91 GLN A CA 1
ATOM 711 C C . GLN A 1 91 ? -20.813 2.121 16.075 1.00 71.06 91 GLN A C 1
ATOM 713 O O . GLN A 1 91 ? -20.889 2.437 17.263 1.00 71.06 91 GLN A O 1
ATOM 718 N N . PHE A 1 92 ? -20.097 2.850 15.217 1.00 72.81 92 PHE A N 1
ATOM 719 C CA . PHE A 1 92 ? -19.238 3.948 15.657 1.00 72.81 92 PHE A CA 1
ATOM 720 C C . PHE A 1 92 ? -20.027 5.069 16.341 1.00 72.81 92 PHE A C 1
ATOM 722 O O . PHE A 1 92 ? -19.581 5.641 17.329 1.00 72.81 92 PHE A O 1
ATOM 729 N N . LYS A 1 93 ? -21.247 5.332 15.858 1.00 68.75 93 LYS A N 1
ATOM 730 C CA . LYS A 1 93 ? -22.148 6.360 16.402 1.00 68.75 93 LYS A CA 1
ATOM 731 C C . LYS A 1 93 ? -22.810 5.957 17.727 1.00 68.75 93 LYS A C 1
ATOM 733 O O . LYS A 1 93 ? -23.394 6.803 18.392 1.00 68.75 93 LYS A O 1
ATOM 738 N N . THR A 1 94 ? -22.755 4.674 18.087 1.00 75.00 94 THR A N 1
ATOM 739 C CA . THR A 1 94 ? -23.296 4.153 19.353 1.00 75.00 94 THR A CA 1
ATOM 740 C C . THR A 1 94 ? -22.242 4.044 20.453 1.00 75.00 94 THR A C 1
ATOM 742 O O . THR A 1 94 ? -22.578 3.674 21.573 1.00 75.00 94 THR A O 1
ATOM 745 N N . LEU A 1 95 ? -20.976 4.347 20.149 1.00 71.44 95 LEU A N 1
ATOM 746 C CA . LEU A 1 95 ? -19.903 4.383 21.138 1.00 71.44 95 LEU A CA 1
ATOM 747 C C . LEU A 1 95 ? -19.961 5.674 21.961 1.00 71.44 95 LEU A C 1
ATOM 749 O O . LEU A 1 95 ? -20.324 6.732 21.452 1.00 71.44 95 LEU A O 1
ATOM 753 N N . ASP A 1 96 ? -19.534 5.590 23.221 1.00 78.31 96 ASP A N 1
ATOM 754 C CA . ASP A 1 96 ? -19.332 6.763 24.070 1.00 78.31 96 ASP A CA 1
ATOM 755 C C . ASP A 1 96 ? -18.397 7.780 23.402 1.00 78.31 96 ASP A C 1
ATOM 757 O O . ASP A 1 96 ? -17.365 7.420 22.823 1.00 78.31 96 ASP A O 1
ATOM 761 N N . SER A 1 97 ? -18.703 9.069 23.563 1.00 77.00 97 SER A N 1
ATOM 762 C CA . SER A 1 97 ? -17.966 10.187 22.954 1.00 77.00 97 SER A CA 1
ATOM 763 C C . SER A 1 97 ? -16.455 10.129 23.223 1.00 77.00 97 SER A C 1
ATOM 765 O O . SER A 1 97 ? -15.642 10.483 22.371 1.00 77.00 97 SER A O 1
ATOM 767 N N . TRP A 1 98 ? -16.061 9.614 24.392 1.00 78.19 98 TRP A N 1
ATOM 768 C CA . TRP A 1 98 ? -14.663 9.402 24.776 1.00 78.19 98 TRP A CA 1
ATOM 769 C C . TRP A 1 98 ? -13.951 8.331 23.942 1.00 78.19 98 TRP A C 1
ATOM 771 O O . TRP A 1 98 ? -12.779 8.488 23.594 1.00 78.19 98 TRP A O 1
ATOM 781 N N . LYS A 1 99 ? -14.647 7.245 23.592 1.00 74.31 99 LYS A N 1
ATOM 782 C CA . LYS A 1 99 ? -14.108 6.180 22.735 1.00 74.31 99 LYS A CA 1
ATOM 783 C C . LYS A 1 99 ? -14.003 6.650 21.288 1.00 74.31 99 LYS A C 1
ATOM 785 O O . LYS A 1 99 ? -13.007 6.357 20.631 1.00 74.31 99 LYS A O 1
ATOM 790 N N . GLN A 1 100 ? -14.966 7.449 20.834 1.00 77.06 100 GLN A N 1
ATOM 791 C CA . GLN A 1 100 ? -14.920 8.088 19.522 1.00 77.06 100 GLN A CA 1
ATOM 792 C C . GLN A 1 100 ? -13.724 9.050 19.401 1.00 77.06 100 GLN A C 1
ATOM 794 O O . GLN A 1 100 ? -12.982 8.998 18.420 1.00 77.06 100 GLN A O 1
ATOM 799 N N . LEU A 1 101 ? -13.479 9.874 20.429 1.00 82.62 101 LEU A N 1
ATOM 800 C CA . LEU A 1 101 ? -12.337 10.792 20.477 1.00 82.62 101 LEU A CA 1
ATOM 801 C C . LEU A 1 101 ? -10.995 10.048 20.436 1.00 82.62 101 LEU A C 1
ATOM 803 O O . LEU A 1 101 ? -10.107 10.429 19.675 1.00 82.62 101 LEU A O 1
ATOM 807 N N . SER A 1 102 ? -10.855 8.975 21.221 1.00 80.88 102 SER A N 1
ATOM 808 C CA . SER A 1 102 ? -9.644 8.145 21.219 1.00 80.88 102 SER A CA 1
ATOM 809 C C . SER A 1 102 ? -9.365 7.547 19.838 1.00 80.88 102 SER A C 1
ATOM 811 O O . SER A 1 102 ? -8.210 7.497 19.417 1.00 80.88 102 SER A O 1
ATOM 813 N N . PHE A 1 103 ? -10.413 7.155 19.110 1.00 80.56 103 PHE A N 1
ATOM 814 C CA . PHE A 1 103 ? -10.285 6.632 17.756 1.00 80.56 103 PHE A CA 1
ATOM 815 C C . PHE A 1 103 ? -9.810 7.689 16.752 1.00 80.56 103 PHE A C 1
ATOM 817 O O . PHE A 1 103 ? -8.897 7.433 15.966 1.00 80.56 103 PHE A O 1
ATOM 824 N N . TYR A 1 104 ? -10.387 8.894 16.799 1.00 81.56 104 TYR A N 1
ATOM 825 C CA . TYR A 1 104 ? -9.933 10.007 15.960 1.00 81.56 104 TYR A CA 1
ATOM 826 C C . TYR A 1 104 ? -8.470 10.356 16.229 1.00 81.56 104 TYR A C 1
ATOM 828 O O . TYR A 1 104 ? -7.707 10.568 15.289 1.00 81.56 104 TYR A O 1
ATOM 836 N N . TRP A 1 105 ? -8.062 10.349 17.498 1.00 82.12 105 TRP A N 1
ATOM 837 C CA . TRP A 1 105 ? -6.671 10.562 17.883 1.00 82.12 105 TRP A CA 1
ATOM 838 C C . TRP A 1 105 ? -5.735 9.484 17.336 1.00 82.12 105 TRP A C 1
ATOM 840 O O . TRP A 1 105 ? -4.688 9.814 16.784 1.00 82.12 105 TRP A O 1
ATOM 850 N N . ALA A 1 106 ? -6.114 8.208 17.426 1.00 83.25 106 ALA A N 1
ATOM 851 C CA . ALA A 1 106 ? -5.317 7.115 16.874 1.00 83.25 106 ALA A CA 1
ATOM 852 C C . ALA A 1 106 ? -5.156 7.237 15.347 1.00 83.25 106 ALA A C 1
ATOM 854 O O . ALA A 1 106 ? -4.044 7.117 14.830 1.00 83.25 106 ALA A O 1
ATOM 855 N N . SER A 1 107 ? -6.242 7.554 14.632 1.00 82.25 107 SER A N 1
ATOM 856 C CA . SER A 1 107 ? -6.195 7.802 13.186 1.00 82.25 107 SER A CA 1
ATOM 857 C C . SER A 1 107 ? -5.318 9.007 12.841 1.00 82.25 107 SER A C 1
ATOM 859 O O . SER A 1 107 ? -4.578 8.959 11.861 1.00 82.25 107 SER A O 1
ATOM 861 N N . PHE A 1 108 ? -5.381 10.075 13.636 1.00 83.25 108 PHE A N 1
ATOM 862 C CA . PHE A 1 108 ? -4.568 11.270 13.434 1.00 83.25 108 PHE A CA 1
ATOM 863 C C . PHE A 1 108 ? -3.073 10.981 13.616 1.00 83.25 108 PHE A C 1
ATOM 865 O O . PHE A 1 108 ? -2.273 11.336 12.753 1.00 83.25 108 PHE A O 1
ATOM 872 N N . VAL A 1 109 ? -2.695 10.279 14.690 1.00 88.81 109 VAL A N 1
ATOM 873 C CA . VAL A 1 109 ? -1.299 9.882 14.942 1.00 88.81 109 VAL A CA 1
ATOM 874 C C . VAL A 1 109 ? -0.783 8.971 13.831 1.00 88.81 109 VAL A C 1
ATOM 876 O O . VAL A 1 109 ? 0.335 9.164 13.360 1.00 88.81 109 VAL A O 1
ATOM 879 N N . SER A 1 110 ? -1.599 8.021 13.366 1.00 81.88 110 SER A N 1
ATOM 880 C CA . SER A 1 110 ? -1.231 7.142 12.252 1.00 81.88 110 SER A CA 1
ATOM 881 C C . SER A 1 110 ? -0.965 7.926 10.962 1.00 81.88 110 SER A C 1
ATOM 883 O O . SER A 1 110 ? 0.028 7.661 10.283 1.00 81.88 110 SER A O 1
ATOM 885 N N . LEU A 1 111 ? -1.791 8.930 10.655 1.00 81.19 111 LEU A N 1
ATOM 886 C CA . LEU A 1 111 ? -1.629 9.772 9.468 1.00 81.19 111 LEU A CA 1
ATOM 887 C C . LEU A 1 111 ? -0.389 10.673 9.573 1.00 81.19 111 LEU A C 1
ATOM 889 O O . LEU A 1 111 ? 0.364 10.805 8.609 1.00 81.19 111 LEU A O 1
ATOM 893 N N . LEU A 1 112 ? -0.127 11.232 10.757 1.00 86.19 112 LEU A N 1
ATOM 894 C CA . LEU A 1 112 ? 1.073 12.026 11.030 1.00 86.19 112 LEU A CA 1
ATOM 895 C C . LEU A 1 112 ? 2.340 11.171 10.881 1.00 86.19 112 LEU A C 1
ATOM 897 O O . LEU A 1 112 ? 3.295 11.589 10.230 1.00 86.19 112 LEU A O 1
ATOM 901 N N . PHE A 1 113 ? 2.328 9.945 11.408 1.00 84.94 113 PHE A N 1
ATOM 902 C CA . PHE A 1 113 ? 3.450 9.017 11.283 1.00 84.94 113 PHE A CA 1
ATOM 903 C C . PHE A 1 113 ? 3.713 8.621 9.825 1.00 84.94 113 PHE A C 1
ATOM 905 O O . PHE A 1 113 ? 4.866 8.579 9.401 1.00 84.94 113 PHE A O 1
ATOM 912 N N . ALA A 1 114 ? 2.657 8.402 9.034 1.00 83.75 114 ALA A N 1
ATOM 913 C CA . ALA A 1 114 ? 2.785 8.162 7.599 1.00 83.75 114 ALA A CA 1
ATOM 914 C C . ALA A 1 114 ? 3.411 9.366 6.871 1.00 83.75 114 ALA A C 1
ATOM 916 O O . ALA A 1 114 ? 4.330 9.186 6.076 1.00 83.75 114 ALA A O 1
ATOM 917 N N . ALA A 1 115 ? 2.978 10.593 7.185 1.00 78.75 115 ALA A N 1
ATOM 918 C CA . ALA A 1 115 ? 3.552 11.808 6.605 1.00 78.75 115 ALA A CA 1
ATOM 919 C C . ALA A 1 115 ? 5.045 11.971 6.944 1.00 78.75 115 ALA A C 1
ATOM 921 O O . ALA A 1 115 ? 5.844 12.287 6.064 1.00 78.75 115 ALA A O 1
ATOM 922 N N . VAL A 1 116 ? 5.437 11.703 8.195 1.00 87.00 116 VAL A N 1
ATOM 923 C CA . VAL A 1 116 ? 6.847 11.710 8.619 1.00 87.00 116 VAL A CA 1
ATOM 924 C C . VAL A 1 116 ? 7.642 10.617 7.904 1.00 87.00 116 VAL A C 1
ATOM 926 O O . VAL A 1 116 ? 8.737 10.890 7.423 1.00 87.00 116 VAL A O 1
ATOM 929 N N . GLY A 1 117 ? 7.086 9.410 7.767 1.00 81.62 117 GLY A N 1
ATOM 930 C CA . GLY A 1 117 ? 7.708 8.320 7.011 1.00 81.62 117 GLY A CA 1
ATOM 931 C C . GLY A 1 117 ? 7.965 8.684 5.546 1.00 81.62 117 GLY A C 1
ATOM 932 O O . GLY A 1 117 ? 9.048 8.417 5.032 1.00 81.62 117 GLY A O 1
ATOM 933 N N . CYS A 1 118 ? 7.016 9.365 4.896 1.00 79.50 118 CYS A N 1
ATOM 934 C CA . CYS A 1 118 ? 7.206 9.891 3.544 1.00 79.50 118 CYS A CA 1
ATOM 935 C C . CYS A 1 118 ? 8.300 10.965 3.489 1.00 79.50 118 CYS A C 1
ATOM 937 O O . CYS A 1 118 ? 9.088 10.967 2.549 1.00 79.50 118 CYS A O 1
ATOM 939 N N . LEU A 1 119 ? 8.374 11.856 4.486 1.00 78.44 119 LEU A N 1
ATOM 940 C CA . LEU A 1 119 ? 9.422 12.880 4.554 1.00 78.44 119 LEU A CA 1
ATOM 941 C C . LEU A 1 119 ? 10.816 12.247 4.692 1.00 78.44 119 LEU A C 1
ATOM 943 O O . LEU A 1 119 ? 11.739 12.645 3.992 1.00 78.44 119 LEU A O 1
ATOM 947 N N . ILE A 1 120 ? 10.943 11.227 5.549 1.00 84.06 120 ILE A N 1
ATOM 948 C CA . ILE A 1 120 ? 12.189 10.470 5.751 1.00 84.06 120 ILE A CA 1
ATOM 949 C C . ILE A 1 120 ? 12.615 9.750 4.470 1.00 84.06 120 ILE A C 1
ATOM 951 O O . ILE A 1 120 ? 13.801 9.670 4.199 1.00 84.06 120 ILE A O 1
ATOM 955 N N . ALA A 1 121 ? 11.677 9.228 3.678 1.00 76.44 121 ALA A N 1
ATOM 956 C CA . ALA A 1 121 ? 12.010 8.548 2.426 1.00 76.44 121 ALA A CA 1
ATOM 957 C C . ALA A 1 121 ? 12.529 9.496 1.323 1.00 76.44 121 ALA A C 1
ATOM 959 O O . ALA A 1 121 ? 13.108 9.022 0.348 1.00 76.44 121 ALA A O 1
ATOM 960 N N . ILE A 1 122 ? 12.281 10.807 1.447 1.00 76.94 122 ILE A N 1
ATOM 961 C CA . ILE A 1 122 ? 12.698 11.834 0.477 1.00 76.94 122 ILE A CA 1
ATOM 962 C C . ILE A 1 122 ? 14.040 12.479 0.869 1.00 76.94 122 ILE A C 1
ATOM 964 O O . ILE A 1 122 ? 14.771 12.921 -0.018 1.00 76.94 122 ILE A O 1
ATOM 968 N N . CYS A 1 123 ? 14.342 12.567 2.169 1.00 58.19 123 CYS A N 1
ATOM 969 C CA . CYS A 1 123 ? 15.601 13.102 2.700 1.00 58.19 123 CYS A CA 1
ATOM 970 C C . CYS A 1 123 ? 16.735 12.071 2.668 1.00 58.19 123 CYS A C 1
ATOM 972 O O . CYS A 1 123 ? 17.872 12.497 2.368 1.00 58.19 123 CYS A O 1
#

Organism: NCBI:txid288992

Mean predicted aligned error: 13.49 Å

Secondary structure (DSSP, 8-state):
--------SHHHHHHHHHHHHHHHHHHHHHHHHHHHHHHH-SS--SS-THHHHHHHHHHHHHHHHHHHHHHHHHHHHHHTTPPPHHHHHHTGGGS-HHHHHHHHHHHHHHHHHHHHHHHHHH-

Sequence (123 aa):
MKNIGMKKPHIMTAY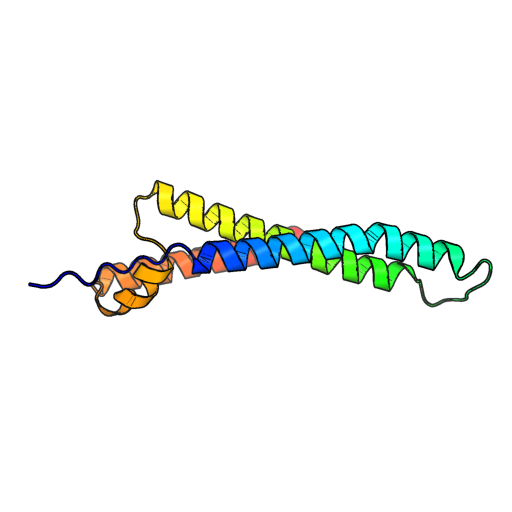VLEIGLLLLVMLLLWPLG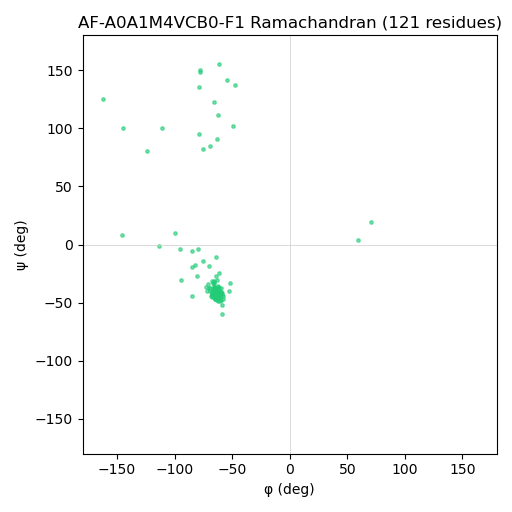QSWILSADVTAGYIDPGIWLLVLLSLISFLLVAGLSFWLLERLWLGLGLPVIEVMVLQFKTLDSWKQLSFYWASFVSLLFAAVGCLIAIC